Protein AF-A0A8J7MXD5-F1 (afdb_monomer)

Foldseek 3Di:
DPPLLVVLLVLLVVLQVVLCCCPPPPVNPDPVSSVVSNVVSVVSVVVSVVVVVVVVVD

Radius of gyration: 13.48 Å; Cα contacts (8 Å, |Δi|>4): 54; chains: 1; bounding box: 37×17×32 Å

Mean predicted aligned error: 3.35 Å

Secondary structure (DSSP, 8-state):
--HHHHHHHHHHHHHHHHHHHHHH-GGG--HHHHHHHHHHHHHHHHHHHHHHHHHHT-

Nearest PDB structures (foldseek):
  3pip-assembly1_V  TM=5.410E-01  e=3.548E+00  Deinococcus radiodurans
  8vow-assembly1_A  TM=5.498E-01  e=5.814E+00  Acetivibrio thermocellus ATCC 27405

Solvent-accessible surface area (backbone atoms only — not comparable to full-atom values): 2973 Å² total; per-residue (Å²): 124,60,67,70,43,49,50,29,47,49,52,17,50,53,28,41,50,51,14,47,40,18,65,70,35,79,97,51,58,34,68,69,56,17,50,53,31,39,52,51,16,53,51,30,45,51,50,24,53,48,54,55,52,57,55,76,73,107

pLDDT: mean 93.89, std 6.79, range [62.41, 98.31]

Sequence (58 aa):
MDEDVAALALVFAIWALLAAAYALVPMLSMPDAARVWGAGAAVFLALAVWVARSRRRR

Structure (mmCIF, N/CA/C/O backbone):
data_AF-A0A8J7MXD5-F1
#
_entry.id   AF-A0A8J7MXD5-F1
#
loop_
_atom_site.group_PDB
_atom_site.id
_atom_site.type_symbol
_atom_site.label_atom_id
_atom_site.label_alt_id
_atom_site.label_comp_id
_atom_site.label_asym_id
_atom_site.label_entity_id
_atom_site.label_seq_id
_atom_site.pdbx_PDB_ins_code
_atom_site.Cartn_x
_atom_site.Cartn_y
_atom_site.Cartn_z
_atom_site.occupancy
_atom_site.B_iso_or_equiv
_atom_site.auth_seq_id
_atom_site.auth_comp_id
_atom_site.auth_asym_id
_atom_site.auth_atom_id
_atom_site.pdbx_PDB_model_num
ATOM 1 N N . MET A 1 1 ? -4.426 9.715 16.286 1.00 62.41 1 MET A N 1
ATOM 2 C CA . MET A 1 1 ? -4.858 8.655 15.349 1.00 62.41 1 MET A CA 1
ATOM 3 C C . MET A 1 1 ? -4.866 7.371 16.143 1.00 62.41 1 MET A C 1
ATOM 5 O O . MET A 1 1 ? -3.906 7.180 16.871 1.00 62.41 1 MET A O 1
ATOM 9 N N . ASP A 1 2 ? -5.914 6.551 16.057 1.00 84.94 2 ASP A N 1
ATOM 10 C CA . ASP A 1 2 ? -5.898 5.224 16.684 1.00 84.94 2 ASP A CA 1
ATOM 11 C C . ASP A 1 2 ? -4.680 4.430 16.193 1.00 84.94 2 ASP A C 1
ATOM 13 O O . ASP A 1 2 ? -4.459 4.381 14.978 1.00 84.94 2 ASP A O 1
ATOM 17 N N . GLU A 1 3 ? -3.920 3.813 17.106 1.00 93.25 3 GLU A N 1
ATOM 18 C CA . GLU A 1 3 ? -2.741 2.994 16.784 1.00 93.25 3 GLU A CA 1
ATOM 19 C C . GLU A 1 3 ? -3.012 2.010 15.636 1.00 93.25 3 GLU A C 1
ATOM 21 O O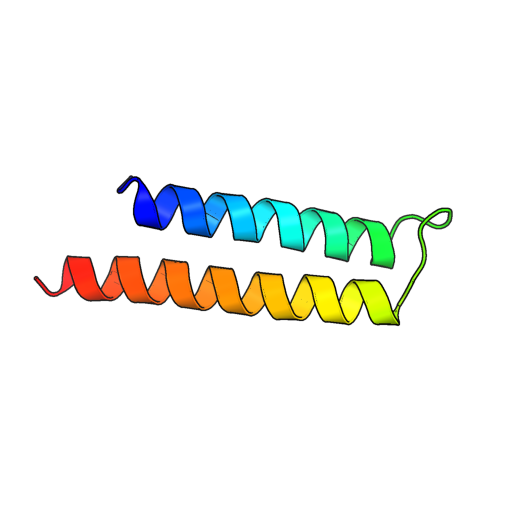 . GLU A 1 3 ? -2.204 1.903 14.718 1.00 93.25 3 GLU A O 1
ATOM 26 N N . ASP A 1 4 ? -4.178 1.356 15.626 1.00 93.44 4 ASP A N 1
ATOM 27 C CA . ASP A 1 4 ? -4.544 0.378 14.594 1.00 93.44 4 ASP A CA 1
ATOM 28 C C . ASP A 1 4 ? -4.690 1.016 13.204 1.00 93.44 4 ASP A C 1
ATOM 30 O O . ASP A 1 4 ? -4.201 0.494 12.202 1.00 93.44 4 ASP A O 1
ATOM 34 N N . VAL A 1 5 ? -5.354 2.175 13.128 1.00 94.62 5 VAL A N 1
ATOM 35 C CA . VAL A 1 5 ? -5.538 2.906 11.865 1.00 94.62 5 VAL A CA 1
ATOM 36 C C . VAL A 1 5 ? -4.200 3.476 11.397 1.00 94.62 5 VAL A C 1
ATOM 38 O O . VAL A 1 5 ? -3.908 3.444 10.202 1.00 94.62 5 VAL A O 1
ATOM 41 N N . ALA A 1 6 ? -3.376 3.962 12.329 1.00 95.75 6 ALA A N 1
ATOM 42 C CA . ALA A 1 6 ? -2.035 4.455 12.045 1.00 95.75 6 ALA A CA 1
ATOM 43 C C . ALA A 1 6 ? -1.119 3.343 11.513 1.00 95.75 6 ALA A C 1
ATOM 45 O O . ALA A 1 6 ? -0.442 3.546 10.507 1.00 95.75 6 ALA A O 1
ATOM 46 N N . ALA A 1 7 ? -1.149 2.157 12.125 1.00 97.12 7 ALA A N 1
ATOM 47 C CA . ALA A 1 7 ? -0.377 0.999 11.691 1.00 97.12 7 ALA A CA 1
ATOM 48 C C . ALA A 1 7 ? -0.791 0.544 10.285 1.00 97.12 7 ALA A C 1
ATOM 50 O O . ALA A 1 7 ? 0.063 0.377 9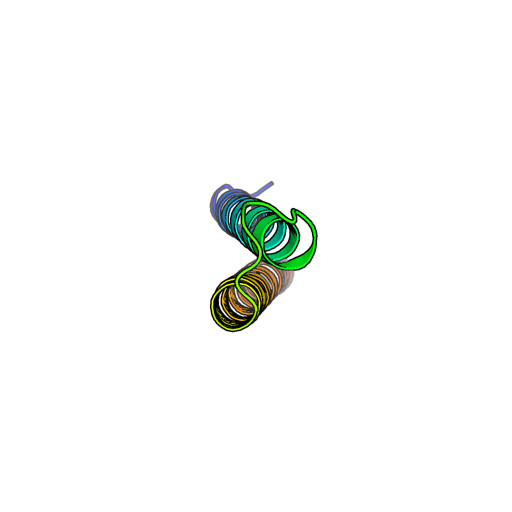.415 1.00 97.12 7 ALA A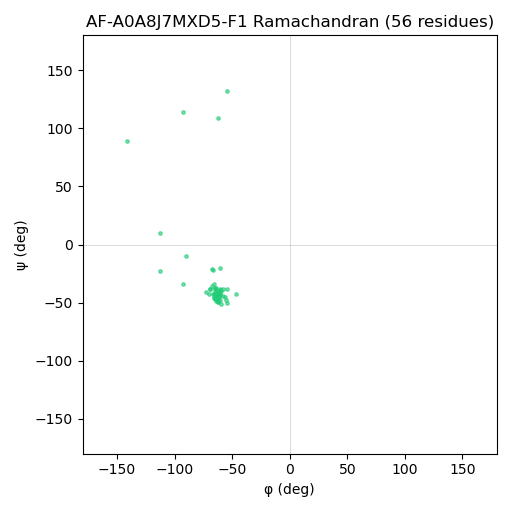 O 1
ATOM 51 N N . LEU A 1 8 ? -2.096 0.418 10.020 1.00 97.25 8 LEU A N 1
ATOM 52 C CA . LEU A 1 8 ? -2.599 0.044 8.693 1.00 97.25 8 LEU A CA 1
ATOM 53 C C . LEU A 1 8 ? -2.233 1.087 7.626 1.00 97.25 8 LEU A C 1
ATOM 55 O O . LEU A 1 8 ? -1.826 0.721 6.523 1.00 97.25 8 LEU A O 1
ATOM 59 N N . ALA A 1 9 ? -2.326 2.378 7.958 1.00 96.50 9 ALA A N 1
ATOM 60 C CA . ALA A 1 9 ? -1.931 3.459 7.060 1.00 96.50 9 ALA A CA 1
ATOM 61 C C . ALA A 1 9 ? -0.420 3.455 6.769 1.00 96.50 9 ALA A C 1
ATOM 63 O O . ALA A 1 9 ? -0.017 3.691 5.630 1.00 96.50 9 ALA A O 1
ATOM 64 N N . LEU A 1 10 ? 0.414 3.148 7.768 1.00 97.88 10 LEU A N 1
ATOM 65 C CA . LEU A 1 10 ? 1.863 3.033 7.602 1.00 97.88 10 LEU A CA 1
ATOM 66 C C . LEU A 1 10 ? 2.230 1.855 6.693 1.00 97.88 10 LEU A C 1
ATOM 68 O O . LEU A 1 10 ? 3.024 2.017 5.768 1.00 97.88 10 LEU A O 1
ATOM 72 N N . VAL A 1 11 ? 1.623 0.685 6.912 1.00 97.81 11 VAL A N 1
ATOM 73 C CA . VAL A 1 11 ? 1.846 -0.494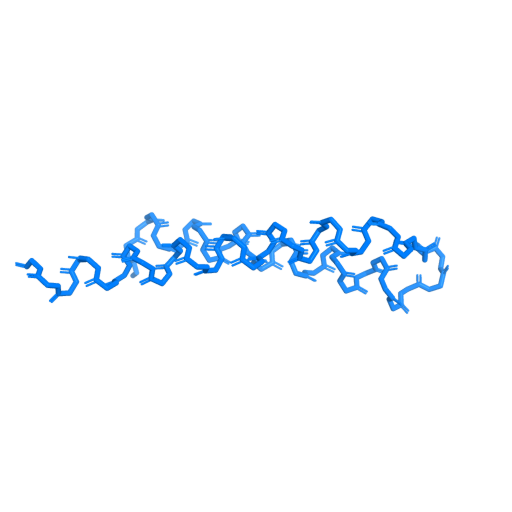 6.062 1.00 97.81 11 VAL A CA 1
ATOM 74 C C . VAL A 1 11 ? 1.409 -0.209 4.625 1.00 97.81 11 VAL A C 1
ATOM 76 O O . VAL A 1 11 ? 2.159 -0.504 3.695 1.00 97.81 11 VAL A O 1
ATOM 79 N N . PHE A 1 12 ? 0.250 0.431 4.437 1.00 98.00 12 PHE A N 1
ATOM 80 C CA . PHE A 1 12 ? -0.192 0.914 3.127 1.00 98.00 12 PHE A CA 1
ATOM 81 C C . PHE A 1 12 ? 0.861 1.813 2.465 1.00 98.00 12 PHE A C 1
ATOM 83 O O . PHE A 1 12 ? 1.214 1.576 1.311 1.00 98.00 12 PHE A O 1
ATOM 90 N N . ALA A 1 13 ? 1.379 2.813 3.184 1.00 98.12 13 ALA A N 1
ATOM 91 C CA . ALA A 1 13 ? 2.356 3.752 2.641 1.00 98.12 13 ALA A CA 1
ATOM 92 C C . ALA A 1 13 ? 3.637 3.038 2.183 1.00 98.12 13 ALA A C 1
ATOM 94 O O . ALA A 1 13 ? 4.124 3.297 1.084 1.00 98.12 13 ALA A O 1
ATOM 95 N N . ILE A 1 14 ? 4.141 2.095 2.985 1.00 98.31 14 ILE A N 1
ATOM 96 C CA . ILE A 1 14 ? 5.319 1.286 2.647 1.00 98.31 14 ILE A CA 1
ATOM 97 C C . ILE A 1 14 ? 5.051 0.449 1.392 1.00 98.31 14 ILE A C 1
ATOM 99 O O . ILE A 1 14 ? 5.839 0.483 0.451 1.00 98.31 14 ILE A O 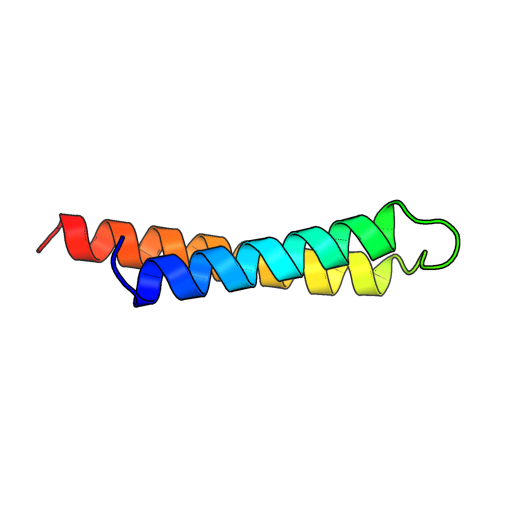1
ATOM 103 N N . TRP A 1 15 ? 3.923 -0.262 1.336 1.00 98.25 15 TRP A N 1
ATOM 104 C CA . TRP A 1 15 ? 3.577 -1.087 0.175 1.00 98.25 15 TRP A CA 1
ATOM 105 C C . TRP A 1 15 ? 3.398 -0.254 -1.098 1.00 98.25 15 TRP A C 1
ATOM 107 O O . TRP A 1 15 ? 3.871 -0.655 -2.160 1.00 98.25 15 TRP A O 1
ATOM 117 N N . ALA A 1 16 ? 2.777 0.922 -0.998 1.00 97.88 16 ALA A N 1
ATOM 118 C CA . ALA A 1 16 ? 2.621 1.844 -2.119 1.00 97.88 16 ALA A CA 1
ATOM 119 C C . ALA A 1 16 ? 3.975 2.385 -2.611 1.00 97.88 16 ALA A C 1
ATOM 121 O O . ALA A 1 16 ? 4.202 2.454 -3.819 1.00 97.88 16 ALA A O 1
ATOM 122 N N . LEU A 1 17 ? 4.892 2.711 -1.693 1.00 98.00 17 LEU A N 1
ATOM 123 C CA . LEU A 1 17 ? 6.265 3.114 -2.015 1.00 98.00 17 LEU A CA 1
ATOM 124 C C . LEU A 1 17 ? 7.027 1.999 -2.741 1.00 98.00 17 LEU A C 1
ATOM 126 O O . LEU A 1 17 ? 7.662 2.265 -3.758 1.00 98.00 17 LEU A O 1
ATOM 130 N N . LEU A 1 18 ? 6.930 0.755 -2.265 1.00 96.81 18 LEU A N 1
ATOM 131 C CA . LEU A 1 18 ? 7.532 -0.405 -2.930 1.00 96.81 18 LEU A CA 1
ATOM 132 C C . LEU A 1 18 ? 6.932 -0.634 -4.319 1.00 96.81 18 LEU A C 1
ATOM 134 O O . LEU A 1 18 ? 7.677 -0.793 -5.282 1.00 96.81 18 LEU A O 1
ATOM 138 N N . ALA A 1 19 ? 5.605 -0.591 -4.452 1.00 97.62 19 ALA A N 1
ATOM 139 C CA . ALA A 1 19 ? 4.938 -0.718 -5.744 1.00 97.62 19 ALA A CA 1
ATOM 140 C C . ALA A 1 19 ? 5.407 0.361 -6.734 1.00 97.62 19 ALA A C 1
ATOM 142 O O . ALA A 1 19 ? 5.718 0.052 -7.884 1.00 97.62 19 ALA A O 1
ATOM 143 N N . ALA A 1 20 ? 5.520 1.612 -6.276 1.00 97.00 20 ALA A N 1
ATOM 144 C CA . ALA A 1 20 ? 6.041 2.716 -7.073 1.00 97.00 20 ALA A CA 1
ATOM 145 C C . ALA A 1 20 ? 7.516 2.507 -7.446 1.00 97.00 20 ALA A C 1
ATOM 147 O O . ALA A 1 20 ? 7.884 2.731 -8.596 1.00 97.00 20 ALA A O 1
ATOM 148 N N . ALA A 1 21 ? 8.351 2.024 -6.522 1.00 97.19 21 ALA A N 1
ATOM 149 C CA . ALA A 1 21 ? 9.748 1.711 -6.803 1.00 97.19 21 ALA A CA 1
ATOM 150 C C . ALA A 1 21 ? 9.873 0.635 -7.894 1.00 97.19 21 ALA A C 1
ATOM 152 O O . ALA A 1 21 ? 10.588 0.844 -8.872 1.00 97.19 21 ALA A O 1
ATOM 153 N N . TYR A 1 22 ? 9.114 -0.461 -7.787 1.00 95.19 22 TYR A N 1
ATOM 154 C CA . TYR A 1 22 ? 9.098 -1.534 -8.788 1.00 95.19 22 TYR A CA 1
ATOM 155 C C . TYR A 1 22 ? 8.518 -1.110 -10.145 1.00 95.19 22 TYR A C 1
ATOM 157 O O . TYR A 1 22 ? 8.800 -1.760 -11.150 1.00 95.19 22 TYR A O 1
ATOM 165 N N . ALA A 1 23 ? 7.708 -0.048 -10.192 1.00 94.12 23 ALA A N 1
ATOM 166 C CA . ALA A 1 23 ? 7.118 0.469 -11.426 1.00 94.12 23 ALA A CA 1
ATOM 167 C C . ALA A 1 23 ? 7.957 1.571 -12.098 1.00 94.12 23 ALA A C 1
ATOM 169 O O . ALA A 1 23 ? 7.948 1.681 -13.322 1.00 94.12 23 ALA A O 1
ATOM 170 N N . LEU A 1 24 ? 8.642 2.410 -11.312 1.00 95.88 24 LEU A N 1
ATOM 171 C CA . LEU A 1 24 ? 9.240 3.664 -11.786 1.00 95.88 24 LEU A CA 1
ATOM 172 C C . LEU A 1 24 ? 10.770 3.663 -11.774 1.00 95.88 24 LEU A C 1
ATOM 174 O O . LEU A 1 24 ? 11.372 4.460 -12.490 1.00 95.88 24 LEU A O 1
ATOM 178 N N . VAL A 1 25 ? 11.415 2.812 -10.969 1.00 96.00 25 VAL A N 1
ATOM 179 C CA . VAL A 1 25 ? 12.880 2.783 -10.854 1.00 96.00 25 VAL A CA 1
ATOM 180 C C . VAL A 1 25 ? 13.442 1.757 -11.844 1.00 96.00 25 VAL A C 1
ATOM 182 O O . VAL A 1 25 ? 13.238 0.562 -11.639 1.00 96.00 25 VAL A O 1
ATOM 185 N N . PRO A 1 26 ? 14.203 2.163 -12.883 1.00 91.19 26 PRO A N 1
ATOM 186 C CA . PRO A 1 26 ? 14.644 1.247 -13.941 1.00 91.19 26 PRO A CA 1
ATOM 187 C C . PRO A 1 26 ? 15.460 0.054 -13.433 1.00 91.19 26 PRO A C 1
ATOM 189 O O . PRO A 1 26 ? 15.266 -1.066 -13.892 1.00 91.19 26 PRO A O 1
ATOM 192 N N . MET A 1 27 ? 16.324 0.277 -12.438 1.00 94.31 27 MET A N 1
ATOM 193 C CA . MET A 1 27 ? 17.152 -0.770 -11.828 1.00 94.31 27 MET A CA 1
ATOM 194 C C . MET A 1 27 ? 16.337 -1.806 -11.035 1.00 94.31 27 MET A C 1
ATOM 196 O O . MET A 1 27 ? 16.811 -2.913 -10.804 1.00 94.31 27 MET A O 1
ATOM 200 N N . LEU A 1 28 ? 15.119 -1.449 -10.619 1.00 88.19 28 LEU A N 1
ATOM 201 C CA . LEU A 1 28 ? 14.212 -2.290 -9.838 1.00 88.19 28 LEU A CA 1
ATOM 202 C C . LEU A 1 28 ? 12.969 -2.694 -10.644 1.00 88.19 28 LEU A C 1
ATOM 204 O O . LEU A 1 28 ? 12.030 -3.218 -10.061 1.00 88.19 28 LEU A O 1
ATOM 208 N N . SER A 1 29 ? 12.924 -2.435 -11.953 1.00 90.44 29 SER A N 1
ATOM 209 C CA . SER A 1 29 ? 11.708 -2.617 -12.750 1.00 90.44 29 SER A CA 1
ATOM 210 C C . SER A 1 29 ? 11.261 -4.082 -12.762 1.00 90.44 29 SER A C 1
ATOM 212 O O . SER A 1 29 ? 11.899 -4.941 -13.371 1.00 90.44 29 SER A O 1
ATOM 214 N N . MET A 1 30 ? 10.159 -4.366 -12.066 1.00 94.25 30 MET A N 1
ATOM 215 C CA . MET A 1 30 ? 9.566 -5.699 -11.937 1.00 94.25 30 MET A CA 1
ATOM 216 C C . MET A 1 30 ? 8.035 -5.570 -11.980 1.00 94.25 30 MET A C 1
ATOM 218 O O . MET A 1 30 ? 7.396 -5.427 -10.933 1.00 94.25 30 MET A O 1
ATOM 222 N N . PRO A 1 31 ? 7.419 -5.613 -13.177 1.00 90.50 31 PRO A N 1
ATOM 223 C CA . PRO A 1 31 ? 6.000 -5.292 -13.361 1.00 90.50 31 PRO A CA 1
ATOM 224 C C . PRO A 1 31 ? 5.047 -6.183 -12.559 1.00 90.50 31 PRO A C 1
ATOM 226 O O . PRO A 1 31 ? 4.071 -5.695 -11.988 1.00 90.50 31 PRO A O 1
ATOM 229 N N . ASP A 1 32 ? 5.332 -7.483 -12.479 1.00 94.56 32 ASP A N 1
ATOM 230 C CA . ASP A 1 32 ? 4.503 -8.414 -11.710 1.00 94.56 32 ASP A CA 1
ATOM 231 C C . ASP A 1 32 ? 4.624 -8.167 -10.204 1.00 94.56 32 ASP A C 1
ATOM 233 O O . ASP A 1 32 ? 3.616 -8.174 -9.497 1.00 94.56 32 ASP A O 1
ATOM 237 N N . ALA A 1 33 ? 5.825 -7.835 -9.716 1.00 91.81 33 ALA A N 1
ATOM 238 C CA . ALA A 1 33 ? 6.015 -7.426 -8.329 1.00 91.81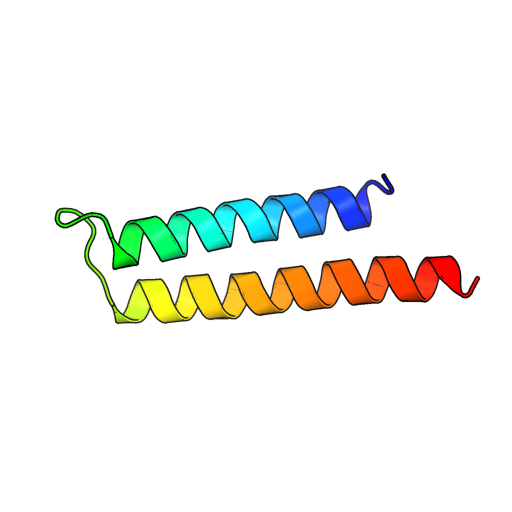 33 ALA A CA 1
ATOM 239 C C . ALA A 1 33 ? 5.243 -6.131 -8.036 1.00 91.81 33 ALA A C 1
ATOM 241 O O . ALA A 1 33 ? 4.488 -6.080 -7.067 1.00 91.81 33 ALA A O 1
ATOM 242 N N . ALA A 1 34 ? 5.347 -5.113 -8.897 1.00 94.25 34 ALA A N 1
ATOM 243 C CA . ALA A 1 34 ? 4.617 -3.854 -8.738 1.00 94.25 34 ALA A CA 1
ATOM 244 C C . ALA A 1 34 ? 3.099 -4.070 -8.599 1.00 94.25 34 ALA A C 1
ATOM 246 O O . ALA A 1 34 ? 2.459 -3.422 -7.771 1.00 94.25 34 ALA A O 1
ATOM 247 N N . ARG A 1 35 ? 2.522 -5.022 -9.347 1.00 95.19 35 ARG A N 1
ATOM 248 C CA . ARG A 1 35 ? 1.103 -5.401 -9.221 1.00 95.19 35 ARG A CA 1
ATOM 249 C C . ARG A 1 35 ? 0.784 -6.035 -7.869 1.00 95.19 35 ARG A C 1
ATOM 251 O O . ARG A 1 35 ? -0.216 -5.663 -7.265 1.00 95.19 35 ARG A O 1
ATOM 258 N N . VAL A 1 36 ? 1.615 -6.959 -7.382 1.00 97.50 36 VAL A N 1
ATOM 259 C CA . VAL A 1 36 ? 1.416 -7.626 -6.080 1.00 97.50 36 VAL A CA 1
ATOM 260 C C . VAL A 1 36 ? 1.503 -6.619 -4.930 1.00 97.50 36 VAL A C 1
ATOM 262 O O . VAL A 1 36 ? 0.597 -6.551 -4.096 1.00 97.50 36 VAL A O 1
ATOM 265 N N . TRP A 1 37 ? 2.548 -5.788 -4.922 1.00 97.00 37 TRP A N 1
ATOM 266 C CA . TRP A 1 37 ? 2.725 -4.725 -3.930 1.00 97.00 37 TRP A CA 1
ATOM 267 C C . TRP A 1 37 ? 1.623 -3.657 -4.035 1.00 97.00 37 TRP A C 1
ATOM 269 O O . TRP A 1 37 ? 1.110 -3.182 -3.026 1.00 97.00 37 TRP A O 1
ATOM 279 N N . GLY A 1 38 ? 1.172 -3.310 -5.241 1.00 96.12 38 GLY A N 1
ATOM 280 C CA . GLY A 1 38 ? 0.054 -2.381 -5.426 1.00 96.12 38 GLY A CA 1
ATOM 281 C C . GLY A 1 38 ? -1.279 -2.947 -4.922 1.00 96.12 38 GLY A C 1
ATOM 282 O O . GLY A 1 38 ? -2.031 -2.253 -4.236 1.00 96.12 38 GLY A O 1
ATOM 283 N N . ALA A 1 39 ? -1.562 -4.221 -5.204 1.00 97.50 39 ALA A N 1
ATOM 284 C CA . ALA A 1 39 ? -2.781 -4.891 -4.757 1.00 97.50 39 ALA A CA 1
ATOM 285 C C . ALA A 1 39 ? -2.845 -4.988 -3.228 1.00 97.50 39 ALA A C 1
ATOM 287 O O . ALA A 1 39 ? -3.869 -4.651 -2.634 1.00 97.50 39 ALA A O 1
ATOM 288 N N . GLY A 1 40 ? -1.751 -5.379 -2.569 1.00 96.88 40 GLY A N 1
ATOM 289 C CA . GLY A 1 40 ? -1.728 -5.413 -1.107 1.00 96.88 40 GLY A CA 1
ATOM 290 C C . GLY A 1 40 ? -1.806 -4.020 -0.479 1.00 96.88 40 GLY A C 1
ATOM 291 O O . GLY A 1 40 ? -2.524 -3.855 0.505 1.00 96.88 40 GLY A O 1
ATOM 292 N N . ALA A 1 41 ? -1.195 -2.991 -1.085 1.00 97.44 41 ALA A N 1
ATOM 293 C CA . ALA A 1 41 ? -1.389 -1.605 -0.650 1.00 97.44 41 ALA A CA 1
ATOM 294 C C . ALA A 1 41 ? -2.885 -1.237 -0.645 1.00 97.44 41 ALA A C 1
ATOM 296 O O . ALA A 1 41 ? -3.405 -0.737 0.354 1.00 97.44 41 ALA A O 1
ATOM 297 N N . ALA A 1 42 ? -3.608 -1.554 -1.724 1.00 97.88 42 ALA A N 1
ATOM 298 C CA . ALA A 1 42 ? -5.044 -1.301 -1.811 1.00 97.88 42 ALA A CA 1
ATOM 299 C C . ALA A 1 42 ? -5.844 -2.037 -0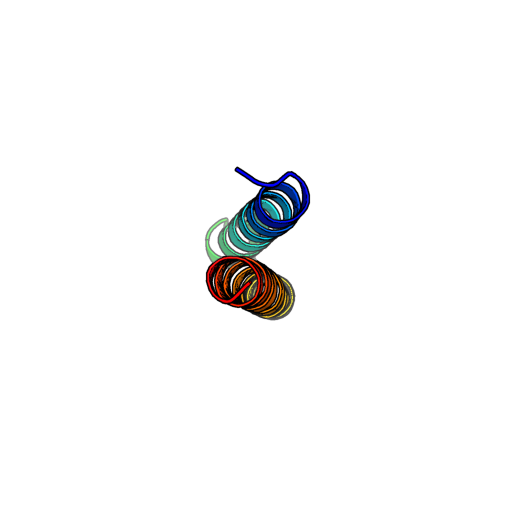.718 1.00 97.88 42 ALA A C 1
ATOM 301 O O . ALA A 1 42 ? -6.766 -1.455 -0.142 1.00 97.88 42 ALA A O 1
ATOM 302 N N . VAL A 1 43 ? -5.467 -3.277 -0.380 1.00 98.19 43 VAL A N 1
ATOM 303 C CA . VAL A 1 43 ? -6.083 -4.038 0.722 1.00 98.19 43 VAL A CA 1
ATOM 304 C C . VAL A 1 43 ? -5.872 -3.335 2.066 1.00 98.19 43 VAL A C 1
ATOM 306 O O . VAL A 1 43 ? -6.840 -3.113 2.794 1.00 98.19 43 VAL A O 1
ATOM 309 N N . PHE A 1 44 ? -4.641 -2.933 2.396 1.00 97.25 44 PHE A N 1
ATOM 310 C CA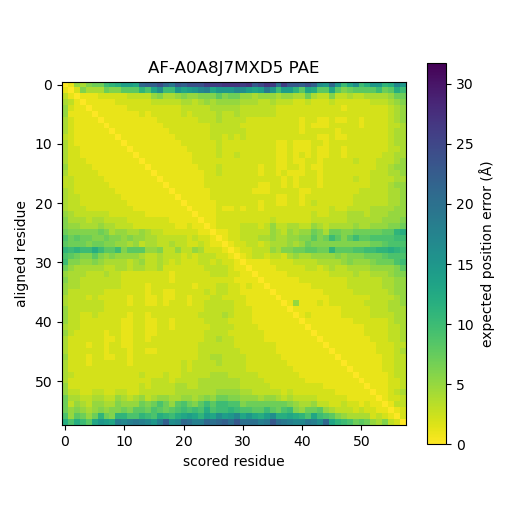 . PHE A 1 44 ? -4.358 -2.248 3.663 1.00 97.25 44 PHE A CA 1
ATOM 311 C C . PHE A 1 44 ? -5.065 -0.896 3.769 1.00 97.25 44 PHE A C 1
ATOM 313 O O . PHE A 1 44 ? -5.586 -0.557 4.833 1.00 97.25 44 PHE A O 1
ATOM 320 N N . LEU A 1 45 ? -5.167 -0.157 2.663 1.00 97.56 45 LEU A N 1
ATOM 321 C CA . LEU A 1 45 ? -5.943 1.077 2.615 1.00 97.56 45 LEU A CA 1
ATOM 322 C C . LEU A 1 45 ? -7.434 0.816 2.872 1.00 97.56 45 LEU A C 1
ATOM 324 O O . LEU A 1 45 ? -8.057 1.520 3.669 1.00 97.56 45 LEU A O 1
ATOM 328 N N . ALA A 1 46 ? -8.006 -0.211 2.238 1.00 98.06 46 ALA A N 1
ATOM 329 C CA . ALA A 1 46 ? -9.401 -0.588 2.445 1.00 98.06 46 ALA A CA 1
ATOM 330 C C . ALA A 1 46 ? -9.675 -0.962 3.911 1.00 98.06 46 ALA A C 1
ATOM 332 O O . ALA A 1 46 ? -10.677 -0.518 4.477 1.00 98.06 46 ALA A O 1
ATOM 333 N N . LEU A 1 47 ? -8.763 -1.705 4.548 1.00 97.06 47 LEU A N 1
ATOM 334 C CA . LEU A 1 47 ? -8.845 -2.047 5.970 1.00 97.06 47 LEU A CA 1
ATOM 335 C C . LEU A 1 47 ? -8.739 -0.810 6.865 1.00 97.06 47 LEU A C 1
ATOM 337 O O . LEU A 1 47 ? -9.578 -0.634 7.747 1.00 97.06 47 LEU A O 1
ATOM 341 N N . ALA A 1 48 ? -7.770 0.079 6.623 1.00 96.06 48 ALA A N 1
ATOM 342 C CA . ALA A 1 48 ? -7.614 1.316 7.391 1.00 96.06 48 ALA A CA 1
ATOM 343 C C . ALA A 1 48 ? -8.8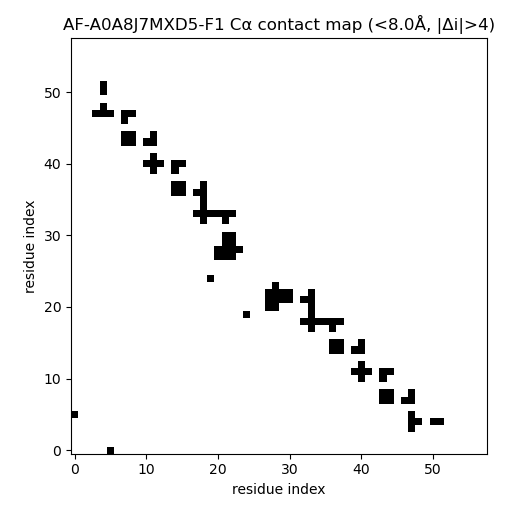98 2.159 7.348 1.00 96.06 48 ALA A C 1
ATOM 345 O O . ALA A 1 48 ? -9.396 2.624 8.376 1.00 96.06 48 ALA A O 1
ATOM 346 N N . VAL A 1 49 ? -9.481 2.296 6.155 1.00 96.25 49 VAL A N 1
ATOM 347 C CA . VAL A 1 49 ? -10.736 3.019 5.939 1.00 96.25 49 VAL A CA 1
ATOM 348 C C . VAL A 1 49 ? -11.914 2.317 6.616 1.00 96.25 49 VAL A C 1
ATOM 350 O O . VAL A 1 49 ? -12.752 2.985 7.227 1.00 96.25 49 VAL A O 1
ATOM 353 N N . TRP A 1 50 ? -11.998 0.988 6.530 1.00 96.62 50 TRP A N 1
ATOM 354 C CA . TRP A 1 50 ? -13.038 0.213 7.202 1.00 96.62 50 TRP A CA 1
ATOM 355 C C . TRP A 1 50 ? -12.983 0.417 8.714 1.00 96.62 50 TRP A C 1
ATOM 357 O O . TRP A 1 50 ? -14.003 0.749 9.317 1.00 96.62 50 TRP A O 1
ATOM 367 N N . VAL A 1 51 ? -11.808 0.252 9.326 1.00 94.81 51 VAL A N 1
ATOM 368 C CA . VAL A 1 51 ? -11.609 0.393 10.777 1.00 94.81 51 VAL A CA 1
ATOM 369 C C . VAL A 1 51 ? -11.920 1.818 11.231 1.00 94.81 51 VAL A C 1
ATOM 371 O O . VAL A 1 51 ? -12.654 2.014 12.199 1.00 94.81 51 VAL A O 1
ATOM 374 N N . ALA A 1 52 ? -11.450 2.829 10.498 1.00 94.00 52 ALA A N 1
ATOM 375 C CA . ALA A 1 52 ? -11.768 4.221 10.807 1.00 94.00 52 ALA A CA 1
ATOM 376 C C . ALA A 1 52 ? -13.285 4.495 10.750 1.00 94.00 52 ALA A C 1
ATOM 378 O O . ALA A 1 52 ? -13.827 5.221 11.587 1.00 94.00 52 ALA A O 1
ATOM 379 N N . ARG A 1 53 ? -13.998 3.899 9.783 1.00 94.81 53 ARG A N 1
ATOM 380 C CA . ARG A 1 53 ? -15.459 4.036 9.656 1.00 94.81 53 ARG A CA 1
ATOM 381 C C . ARG A 1 53 ? -16.224 3.268 10.726 1.00 94.81 53 ARG A C 1
ATOM 383 O O . ARG A 1 53 ? -17.218 3.788 11.223 1.00 94.81 53 ARG A O 1
ATOM 390 N N . SER A 1 54 ? -15.803 2.051 11.063 1.00 92.94 54 SER A N 1
ATOM 391 C CA . SER A 1 54 ? -16.474 1.236 12.080 1.00 92.94 54 SER A CA 1
ATOM 392 C C . SER A 1 54 ? -16.356 1.862 13.466 1.00 92.94 54 SER A C 1
ATOM 394 O O . SER A 1 54 ? -17.314 1.797 14.232 1.00 92.94 54 SER A O 1
ATOM 396 N N . ARG A 1 55 ? -15.237 2.537 13.757 1.00 86.62 55 ARG A N 1
ATOM 397 C CA . ARG A 1 55 ? -15.064 3.305 14.996 1.00 86.62 55 ARG A CA 1
ATOM 398 C C . ARG A 1 55 ? -15.920 4.559 15.043 1.00 86.62 55 ARG A C 1
ATOM 400 O O . ARG A 1 55 ? -16.557 4.781 16.052 1.00 86.62 55 ARG A O 1
ATOM 407 N N . ARG A 1 56 ? -16.030 5.324 13.951 1.00 84.94 56 ARG A N 1
ATOM 408 C CA . ARG A 1 56 ? -16.931 6.498 13.900 1.00 84.94 56 ARG A CA 1
ATOM 409 C C . ARG A 1 56 ? -18.412 6.169 14.117 1.00 84.94 56 ARG A C 1
ATOM 411 O O . ARG A 1 56 ? -19.194 7.077 14.367 1.00 84.94 56 ARG A O 1
ATOM 418 N N . ARG A 1 57 ? -18.813 4.910 13.914 1.00 81.44 57 ARG A N 1
ATOM 419 C CA . ARG A 1 57 ? -20.192 4.435 14.108 1.00 81.44 57 ARG A CA 1
ATOM 420 C C . ARG A 1 57 ? -20.463 3.920 15.526 1.00 81.44 57 ARG A C 1
ATOM 422 O O . ARG A 1 57 ? -21.617 3.614 15.811 1.00 81.44 57 ARG A O 1
ATOM 429 N N . ARG A 1 58 ? -19.429 3.761 16.353 1.00 64.75 58 ARG A N 1
ATOM 430 C CA . ARG A 1 58 ? -19.532 3.419 17.776 1.00 64.75 58 ARG A CA 1
ATOM 431 C C . ARG A 1 58 ? -19.399 4.685 18.607 1.00 64.75 58 ARG A C 1
ATOM 433 O O . ARG A 1 58 ? -20.044 4.708 19.671 1.00 64.75 58 ARG A O 1
#